Protein AF-A0A972PLN1-F1 (afdb_monomer_lite)

Structure (mmCIF, N/CA/C/O backbone):
data_AF-A0A972PLN1-F1
#
_entry.id   AF-A0A972PLN1-F1
#
loop_
_atom_site.group_PDB
_atom_site.id
_atom_site.type_symbol
_atom_site.label_atom_id
_atom_site.label_alt_id
_atom_site.label_comp_id
_atom_site.label_asym_id
_atom_site.label_entity_id
_atom_site.label_seq_id
_atom_site.pdbx_PDB_ins_code
_atom_site.Cartn_x
_atom_site.Cartn_y
_atom_site.Cartn_z
_atom_site.occupancy
_atom_site.B_iso_or_equiv
_atom_site.auth_seq_id
_atom_site.auth_comp_id
_atom_site.auth_asym_id
_atom_site.auth_atom_id
_atom_site.pdbx_PDB_model_num
ATOM 1 N N . MET A 1 1 ? 9.142 9.953 15.931 1.00 60.66 1 MET A N 1
ATOM 2 C CA . MET A 1 1 ? 8.306 10.227 14.741 1.00 60.66 1 MET A CA 1
ATOM 3 C C . MET A 1 1 ? 6.882 9.814 15.073 1.00 60.66 1 MET A C 1
ATOM 5 O O . MET A 1 1 ? 6.726 8.744 15.651 1.00 60.66 1 MET A O 1
ATOM 9 N N . ASN A 1 2 ? 5.871 10.650 14.821 1.00 83.94 2 ASN A N 1
ATOM 10 C CA . ASN A 1 2 ? 4.479 10.270 15.089 1.00 83.94 2 ASN A CA 1
ATOM 11 C C . ASN A 1 2 ? 4.024 9.230 14.042 1.00 83.94 2 ASN A C 1
ATOM 13 O O . ASN A 1 2 ? 4.491 9.240 12.906 1.00 83.94 2 ASN A O 1
ATOM 17 N N . ILE A 1 3 ? 3.107 8.338 14.412 1.00 80.81 3 ILE A N 1
ATOM 18 C CA . ILE A 1 3 ? 2.498 7.304 13.563 1.00 80.81 3 ILE A CA 1
ATOM 19 C C . ILE A 1 3 ? 1.944 7.890 12.254 1.00 80.81 3 ILE A C 1
ATOM 21 O O . ILE A 1 3 ? 2.052 7.278 11.190 1.00 80.81 3 ILE A O 1
ATOM 25 N N . LYS A 1 4 ? 1.354 9.092 12.313 1.00 86.94 4 LYS A N 1
ATOM 26 C CA . LYS A 1 4 ? 0.901 9.813 11.113 1.00 86.94 4 LYS A CA 1
ATOM 27 C C . LYS A 1 4 ? 2.066 10.090 10.159 1.00 86.94 4 LYS A C 1
ATOM 29 O O . LYS A 1 4 ? 1.945 9.826 8.965 1.00 86.94 4 LYS A O 1
ATOM 34 N N . ASP A 1 5 ? 3.183 10.575 10.689 1.00 90.56 5 ASP A N 1
ATOM 35 C CA . ASP A 1 5 ? 4.362 10.909 9.895 1.00 90.56 5 ASP A CA 1
ATOM 36 C C . ASP A 1 5 ? 4.995 9.649 9.295 1.00 90.56 5 ASP A C 1
ATOM 38 O O . ASP A 1 5 ? 5.403 9.680 8.137 1.00 90.56 5 ASP A O 1
ATOM 42 N N . ASP A 1 6 ? 5.038 8.531 10.036 1.00 91.38 6 ASP A N 1
ATOM 43 C CA . ASP A 1 6 ? 5.577 7.244 9.549 1.00 91.38 6 ASP A CA 1
ATOM 44 C C . ASP A 1 6 ? 4.800 6.731 8.329 1.00 91.38 6 ASP A C 1
ATOM 46 O O . ASP A 1 6 ? 5.397 6.423 7.295 1.00 91.38 6 ASP A O 1
ATOM 50 N N . LYS A 1 7 ? 3.463 6.738 8.389 1.00 93.94 7 LYS A N 1
ATOM 51 C CA . LYS A 1 7 ? 2.614 6.350 7.249 1.00 93.94 7 LYS A CA 1
ATOM 52 C C . LYS A 1 7 ? 2.837 7.250 6.031 1.00 93.94 7 LYS A C 1
ATOM 54 O O . LYS A 1 7 ? 2.971 6.751 4.913 1.00 93.94 7 LYS A O 1
ATOM 59 N N . ILE A 1 8 ? 2.930 8.566 6.244 1.00 96.50 8 ILE A N 1
ATOM 60 C CA . ILE A 1 8 ? 3.207 9.538 5.174 1.00 96.50 8 ILE A CA 1
ATOM 61 C C . ILE A 1 8 ? 4.607 9.335 4.580 1.00 96.50 8 ILE A C 1
ATOM 63 O O . ILE A 1 8 ? 4.802 9.458 3.371 1.00 96.50 8 ILE A O 1
ATOM 67 N N . HIS A 1 9 ? 5.595 9.007 5.401 1.00 95.88 9 HIS A N 1
ATOM 68 C CA . HIS A 1 9 ? 6.939 8.719 4.921 1.00 95.88 9 HIS A CA 1
ATOM 69 C C . HIS A 1 9 ? 6.972 7.450 4.056 1.00 95.88 9 HIS A C 1
ATOM 71 O O . HIS A 1 9 ? 7.515 7.475 2.952 1.00 95.88 9 HIS A O 1
ATOM 77 N N . ARG A 1 10 ? 6.310 6.372 4.495 1.00 96.44 10 ARG A N 1
ATOM 78 C CA . ARG A 1 10 ? 6.195 5.121 3.725 1.00 96.44 10 ARG A CA 1
ATOM 79 C C . ARG A 1 10 ? 5.506 5.323 2.381 1.00 96.44 10 ARG A C 1
ATOM 81 O O . ARG A 1 10 ? 6.021 4.850 1.372 1.00 96.44 10 ARG A O 1
ATOM 88 N N . ILE A 1 11 ? 4.383 6.047 2.343 1.00 97.69 11 ILE A N 1
ATOM 89 C CA . ILE A 1 11 ? 3.676 6.277 1.075 1.00 97.69 11 ILE A CA 1
ATOM 90 C C . ILE A 1 11 ? 4.497 7.144 0.112 1.00 97.69 11 ILE A C 1
ATOM 92 O O . ILE A 1 11 ? 4.474 6.898 -1.090 1.00 97.69 11 ILE A O 1
ATOM 96 N N . LYS A 1 12 ? 5.291 8.102 0.616 1.00 97.94 12 LYS A N 1
ATOM 97 C CA . LYS A 1 12 ? 6.226 8.877 -0.219 1.00 97.9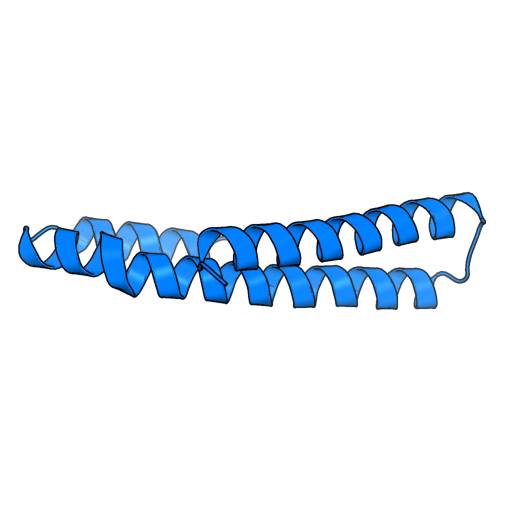4 12 LYS A CA 1
ATOM 98 C C . LYS A 1 12 ? 7.297 7.993 -0.860 1.00 97.94 12 LYS A C 1
ATOM 100 O O . LYS A 1 12 ? 7.599 8.181 -2.034 1.00 97.94 12 LYS A O 1
ATOM 105 N N . ILE A 1 13 ? 7.833 7.019 -0.122 1.00 97.25 13 ILE A N 1
ATOM 106 C CA . ILE A 1 13 ? 8.777 6.035 -0.673 1.00 97.25 13 ILE A CA 1
ATOM 107 C C . ILE A 1 13 ? 8.093 5.209 -1.766 1.00 97.25 13 ILE A C 1
ATOM 109 O O . ILE A 1 13 ? 8.603 5.131 -2.879 1.00 97.25 13 ILE A O 1
ATOM 113 N N . ILE A 1 14 ? 6.912 4.651 -1.477 1.00 98.44 14 ILE A N 1
ATOM 114 C CA . ILE A 1 14 ? 6.132 3.855 -2.439 1.00 98.44 14 ILE A CA 1
ATOM 115 C C . ILE A 1 14 ? 5.871 4.650 -3.723 1.00 98.44 14 ILE A C 1
ATOM 117 O O . ILE A 1 14 ? 6.093 4.130 -4.813 1.00 98.44 14 ILE A O 1
ATOM 121 N N . LYS A 1 15 ? 5.477 5.922 -3.600 1.00 98.50 15 LYS A N 1
ATOM 122 C CA . LYS A 1 15 ? 5.284 6.823 -4.740 1.00 98.50 15 LYS A CA 1
ATOM 123 C C . LYS A 1 15 ? 6.546 6.925 -5.605 1.00 98.50 15 LYS A C 1
ATOM 125 O O . LYS A 1 15 ? 6.449 6.755 -6.814 1.00 98.50 15 LYS A O 1
ATOM 130 N N . GLY A 1 16 ? 7.719 7.118 -5.001 1.00 98.38 16 GLY A N 1
ATOM 131 C CA . GLY A 1 16 ? 8.984 7.166 -5.742 1.00 98.38 16 GLY A CA 1
ATOM 132 C C . GLY A 1 16 ? 9.311 5.8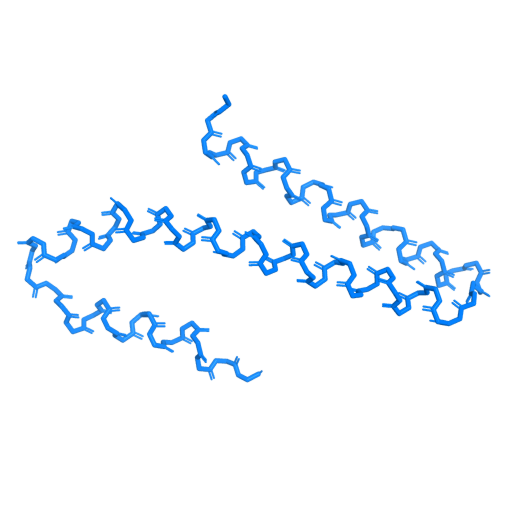62 -6.483 1.00 98.38 16 GLY A C 1
ATOM 133 O O . GLY A 1 16 ? 9.847 5.900 -7.589 1.00 98.38 16 GLY A O 1
ATOM 134 N N . HIS A 1 17 ? 8.945 4.703 -5.922 1.00 98.25 17 HIS A N 1
ATOM 135 C CA . HIS A 1 17 ? 9.079 3.420 -6.620 1.00 98.25 17 HIS A CA 1
ATOM 136 C C . HIS A 1 17 ? 8.129 3.303 -7.820 1.00 98.25 17 HIS A C 1
ATOM 138 O O . HIS A 1 17 ? 8.542 2.790 -8.857 1.00 98.25 17 HIS A O 1
ATOM 144 N N . VAL A 1 18 ? 6.891 3.791 -7.703 1.00 98.62 18 VAL A N 1
ATOM 145 C CA . VAL A 1 18 ? 5.925 3.812 -8.816 1.00 98.62 18 VAL A CA 1
ATOM 146 C C . VAL A 1 18 ? 6.401 4.740 -9.936 1.00 98.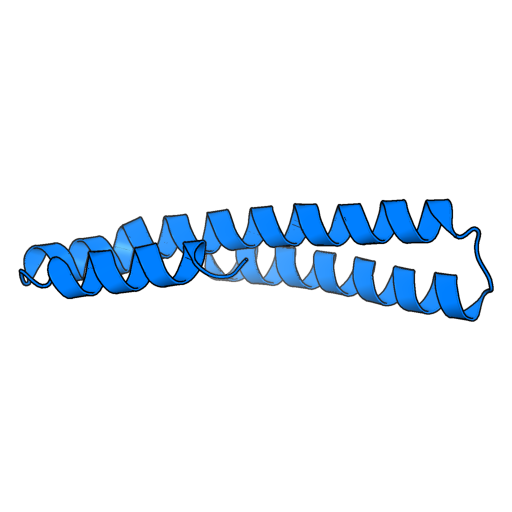62 18 VAL A C 1
ATOM 148 O O . VAL A 1 18 ? 6.421 4.329 -11.091 1.00 98.62 18 VAL A O 1
ATOM 151 N N . GLU A 1 19 ? 6.881 5.939 -9.601 1.00 98.69 19 GLU A N 1
ATOM 152 C CA . GLU A 1 19 ? 7.481 6.867 -10.575 1.00 98.69 19 GLU A CA 1
ATOM 153 C C . GLU A 1 19 ? 8.719 6.263 -11.259 1.00 98.69 19 GLU A C 1
ATOM 155 O O . GLU A 1 19 ? 8.996 6.542 -12.423 1.00 98.69 19 GLU A O 1
ATOM 160 N N . ALA A 1 20 ? 9.489 5.428 -10.553 1.00 98.38 20 ALA A N 1
ATOM 161 C CA . ALA A 1 20 ? 10.606 4.708 -11.157 1.00 98.38 20 ALA A CA 1
ATOM 162 C C . ALA A 1 20 ? 10.135 3.655 -12.171 1.00 98.38 20 ALA A C 1
ATOM 164 O O . ALA A 1 20 ? 10.724 3.565 -13.241 1.00 98.38 20 ALA A O 1
ATOM 165 N N . ILE A 1 21 ? 9.069 2.905 -11.870 1.00 98.62 21 ILE A N 1
ATOM 166 C CA . ILE A 1 21 ? 8.472 1.942 -12.812 1.00 98.62 21 ILE 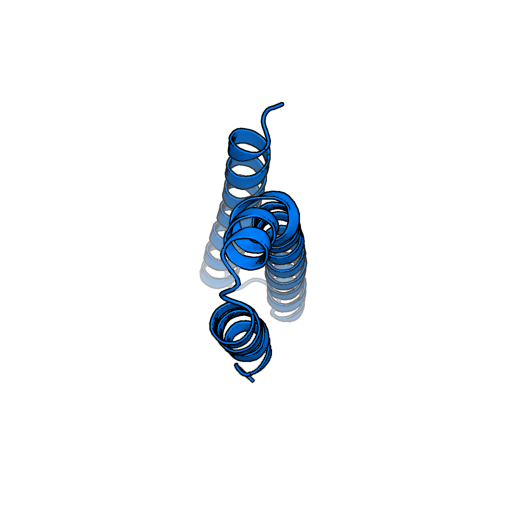A CA 1
ATOM 167 C C . ILE A 1 21 ? 8.001 2.651 -14.082 1.00 98.62 21 ILE A C 1
ATOM 169 O O . ILE A 1 21 ? 8.276 2.174 -15.178 1.00 98.62 21 ILE A O 1
ATOM 173 N N . GLU A 1 22 ? 7.329 3.795 -13.940 1.00 98.75 22 GLU A N 1
ATOM 174 C CA . GLU A 1 22 ? 6.879 4.607 -15.075 1.00 98.75 22 GLU A CA 1
ATOM 175 C C . GLU A 1 22 ? 8.048 4.998 -15.991 1.00 98.75 22 GLU A C 1
ATOM 177 O O . GLU A 1 22 ? 7.979 4.774 -17.199 1.00 98.75 22 GLU A O 1
ATOM 182 N N . ARG A 1 23 ? 9.156 5.492 -15.419 1.00 98.69 23 ARG A N 1
ATOM 183 C CA . ARG A 1 23 ? 10.374 5.802 -16.187 1.00 98.69 23 ARG A CA 1
ATOM 184 C C . ARG A 1 23 ? 10.976 4.569 -16.855 1.00 98.69 23 ARG A C 1
ATOM 186 O O . ARG A 1 23 ? 11.291 4.627 -18.034 1.00 98.69 23 ARG A O 1
ATOM 193 N N . MET A 1 24 ? 11.085 3.451 -16.136 1.00 98.69 24 MET A N 1
ATOM 194 C CA . MET A 1 24 ? 11.618 2.200 -16.691 1.00 98.69 24 MET A CA 1
ATOM 195 C C . MET A 1 24 ? 10.813 1.7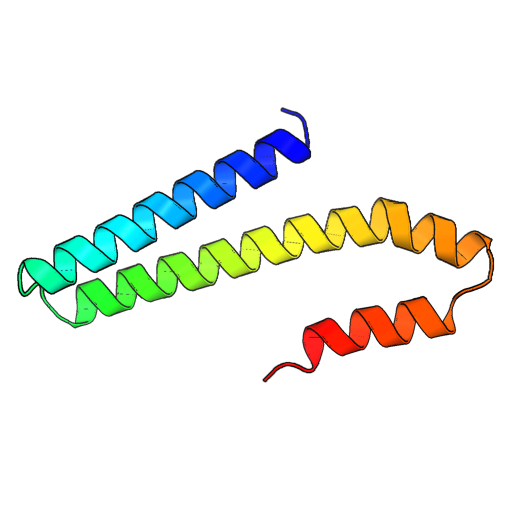19 -17.903 1.00 98.69 24 MET A C 1
ATOM 197 O O . MET A 1 24 ? 11.394 1.226 -18.862 1.00 98.69 24 MET A O 1
ATOM 201 N N . ILE A 1 25 ? 9.487 1.873 -17.875 1.00 98.69 25 ILE A N 1
ATOM 202 C CA . ILE A 1 25 ? 8.627 1.550 -19.020 1.00 98.69 25 ILE A CA 1
ATOM 203 C C . ILE A 1 25 ? 8.886 2.522 -20.177 1.00 98.69 25 ILE A C 1
ATOM 205 O O . ILE A 1 25 ? 9.027 2.083 -21.312 1.00 98.69 25 ILE A O 1
ATOM 209 N N . ALA A 1 26 ? 8.963 3.827 -19.900 1.00 98.62 26 ALA A N 1
ATOM 210 C CA . ALA A 1 26 ? 9.209 4.846 -20.923 1.00 98.62 26 ALA A CA 1
ATOM 211 C C . ALA A 1 26 ? 10.588 4.718 -21.600 1.00 98.62 26 ALA A C 1
ATOM 213 O O . ALA A 1 26 ? 10.757 5.156 -22.735 1.00 98.62 26 ALA A O 1
ATOM 214 N N . GLU A 1 27 ? 11.561 4.134 -20.903 1.00 98.44 27 GLU A N 1
ATOM 215 C CA . GLU A 1 27 ? 12.934 3.907 -21.369 1.00 98.44 27 GLU A CA 1
ATOM 216 C C . GLU A 1 27 ? 13.151 2.496 -21.956 1.00 98.44 27 GLU A C 1
ATOM 218 O O . GLU A 1 27 ? 14.296 2.108 -22.185 1.00 98.44 27 GLU A O 1
ATOM 223 N N . ASP A 1 28 ? 12.083 1.715 -22.179 1.00 98.00 28 ASP A N 1
ATOM 224 C CA . ASP A 1 28 ? 12.137 0.329 -22.678 1.00 98.00 28 ASP A CA 1
ATOM 225 C C . ASP A 1 28 ? 13.089 -0.580 -21.862 1.00 98.00 28 ASP A C 1
ATOM 227 O O . ASP A 1 28 ? 13.804 -1.437 -22.395 1.00 98.00 28 ASP A O 1
ATOM 231 N N . ALA A 1 29 ? 13.113 -0.399 -20.536 1.00 98.56 29 ALA A N 1
ATOM 232 C CA . ALA A 1 29 ? 13.953 -1.184 -19.638 1.00 98.56 29 ALA A CA 1
ATOM 233 C C . ALA A 1 29 ? 13.571 -2.676 -19.635 1.00 98.56 29 ALA A C 1
ATOM 235 O O . ALA A 1 29 ? 12.448 -3.078 -19.951 1.00 98.56 29 ALA A O 1
ATOM 236 N N . TYR A 1 30 ? 14.512 -3.521 -19.206 1.00 98.62 30 TYR A N 1
ATOM 237 C CA . TYR A 1 30 ? 14.323 -4.967 -19.194 1.00 98.62 30 TYR A CA 1
ATOM 238 C C . TYR A 1 30 ? 13.113 -5.387 -18.345 1.00 98.62 30 TYR A C 1
ATOM 240 O O . TYR A 1 30 ? 12.990 -5.041 -17.167 1.00 98.62 30 TYR A O 1
ATOM 248 N N . CYS A 1 31 ? 12.218 -6.182 -18.938 1.00 98.50 31 CYS A N 1
ATOM 249 C CA . CYS A 1 31 ? 10.908 -6.477 -18.358 1.00 98.50 31 CYS A CA 1
ATOM 250 C C . CYS A 1 31 ? 10.983 -7.121 -16.965 1.00 98.50 31 CYS A C 1
ATOM 252 O O . CYS A 1 31 ? 10.146 -6.839 -16.110 1.00 98.50 31 CYS A O 1
ATOM 254 N N . ILE A 1 32 ? 11.980 -7.974 -16.710 1.00 98.44 32 ILE A N 1
ATOM 255 C CA . ILE A 1 32 ? 12.133 -8.640 -15.407 1.00 98.44 32 ILE A CA 1
ATOM 256 C C . ILE A 1 32 ? 12.506 -7.639 -14.308 1.00 98.44 32 ILE A C 1
ATOM 258 O O . ILE A 1 32 ? 12.031 -7.776 -13.180 1.00 98.44 32 ILE A O 1
ATOM 262 N N . ASP A 1 33 ? 13.270 -6.595 -14.627 1.00 98.50 33 ASP A N 1
ATOM 263 C CA . ASP A 1 33 ? 13.627 -5.561 -13.653 1.00 98.50 33 ASP A CA 1
ATOM 264 C C . ASP A 1 33 ? 12.406 -4.712 -13.282 1.00 98.50 33 ASP A C 1
ATOM 266 O O . ASP A 1 33 ? 12.188 -4.412 -12.106 1.00 98.50 33 ASP A O 1
ATOM 270 N N . ILE A 1 34 ? 11.546 -4.410 -14.261 1.00 98.62 34 ILE A N 1
ATOM 271 C CA . ILE A 1 34 ? 10.251 -3.753 -14.025 1.00 98.62 34 ILE A CA 1
ATOM 272 C C . ILE A 1 34 ? 9.376 -4.616 -13.104 1.00 98.62 34 ILE A C 1
ATOM 274 O O . ILE A 1 34 ? 8.777 -4.108 -12.150 1.00 98.62 34 ILE A O 1
ATOM 278 N N . VAL A 1 35 ? 9.327 -5.932 -13.342 1.00 98.56 35 VAL A N 1
ATOM 279 C CA . VAL A 1 35 ? 8.580 -6.873 -12.492 1.00 98.56 35 VAL A CA 1
ATOM 280 C C . VAL A 1 35 ? 9.139 -6.896 -11.070 1.00 98.56 35 VAL A C 1
ATOM 282 O O . VAL A 1 35 ? 8.361 -6.811 -10.118 1.00 98.56 35 VAL A O 1
ATOM 285 N N . HIS A 1 36 ? 10.459 -6.953 -10.890 1.00 98.56 36 HIS A N 1
ATOM 286 C CA . HIS A 1 36 ? 11.073 -6.891 -9.560 1.00 98.56 36 HIS A CA 1
ATOM 287 C C . HIS A 1 36 ? 10.735 -5.588 -8.827 1.00 98.56 36 HIS A C 1
ATOM 289 O O . HIS A 1 36 ? 10.384 -5.616 -7.642 1.00 98.56 36 HIS A O 1
ATOM 295 N N . GLN A 1 37 ? 10.771 -4.455 -9.529 1.00 98.19 37 GLN A N 1
ATOM 296 C CA . GLN A 1 37 ? 10.415 -3.160 -8.955 1.00 98.19 37 GLN A CA 1
ATOM 297 C C . GLN A 1 37 ? 8.927 -3.092 -8.575 1.00 98.19 37 GLN A C 1
ATOM 299 O O . GLN A 1 37 ? 8.580 -2.618 -7.489 1.00 98.19 37 GLN A O 1
ATOM 304 N N . SER A 1 38 ? 8.042 -3.642 -9.409 1.00 98.44 38 SER A N 1
ATOM 305 C CA . SER A 1 38 ? 6.611 -3.781 -9.105 1.00 98.44 38 SER A CA 1
ATOM 306 C C . SER A 1 38 ? 6.368 -4.653 -7.868 1.00 98.44 38 SER A C 1
ATOM 308 O O . SER A 1 38 ? 5.615 -4.280 -6.964 1.00 98.44 38 SER A O 1
ATOM 310 N N . GLN A 1 39 ? 7.079 -5.775 -7.739 1.00 98.38 39 GLN A N 1
ATOM 311 C CA . GLN A 1 39 ? 7.011 -6.618 -6.541 1.00 98.38 39 GLN A CA 1
ATOM 312 C C . GLN A 1 39 ? 7.506 -5.888 -5.283 1.00 98.38 39 GLN A C 1
ATOM 314 O O . GLN A 1 39 ? 6.977 -6.115 -4.191 1.00 98.38 39 GLN A O 1
ATOM 319 N N . ALA A 1 40 ? 8.500 -5.003 -5.406 1.00 97.94 40 ALA A N 1
ATOM 320 C CA . ALA A 1 40 ? 8.948 -4.166 -4.294 1.00 97.94 40 ALA A CA 1
ATOM 321 C C . ALA A 1 40 ? 7.845 -3.195 -3.836 1.00 97.94 40 ALA A C 1
ATOM 323 O O . ALA A 1 40 ? 7.600 -3.082 -2.631 1.00 97.94 40 ALA A O 1
ATOM 324 N N . VAL A 1 41 ? 7.119 -2.577 -4.777 1.00 98.50 41 VAL A N 1
ATOM 325 C CA . VAL A 1 41 ? 5.941 -1.739 -4.485 1.00 98.50 41 VAL A CA 1
ATOM 326 C C . VAL A 1 41 ? 4.871 -2.536 -3.739 1.00 98.50 41 VAL A C 1
ATOM 328 O O . VAL A 1 41 ? 4.415 -2.100 -2.681 1.00 98.50 41 VAL A O 1
ATOM 331 N N . GLN A 1 42 ? 4.516 -3.728 -4.226 1.00 98.00 42 GLN A N 1
ATOM 332 C CA . GLN A 1 42 ? 3.511 -4.587 -3.582 1.00 98.00 42 GLN A CA 1
ATOM 333 C C . GLN A 1 42 ? 3.900 -4.955 -2.142 1.00 98.00 42 GLN A C 1
ATOM 335 O O . GLN A 1 42 ? 3.084 -4.863 -1.223 1.00 98.00 42 GLN A O 1
ATOM 340 N N . LYS A 1 43 ? 5.167 -5.326 -1.911 1.00 98.00 43 LYS A N 1
ATOM 341 C CA . LYS A 1 43 ? 5.681 -5.628 -0.562 1.00 98.00 43 LYS A CA 1
ATOM 342 C C . LYS A 1 43 ? 5.623 -4.406 0.357 1.00 98.00 43 LYS A C 1
ATOM 344 O O . LYS A 1 43 ? 5.287 -4.539 1.535 1.00 98.00 43 LYS A O 1
ATOM 349 N N . ALA A 1 44 ? 5.949 -3.225 -0.165 1.00 97.50 44 ALA A N 1
ATOM 350 C CA . ALA A 1 44 ? 5.905 -1.983 0.596 1.00 97.50 44 ALA A CA 1
ATOM 351 C C . ALA A 1 44 ? 4.466 -1.577 0.960 1.00 97.50 44 ALA A C 1
ATOM 353 O O . ALA A 1 44 ? 4.230 -1.199 2.109 1.00 97.50 44 ALA A O 1
ATOM 354 N N . LEU A 1 45 ? 3.511 -1.729 0.034 1.00 97.62 45 LEU A N 1
ATOM 355 C CA . LEU A 1 45 ? 2.078 -1.532 0.288 1.00 97.62 45 LEU A CA 1
ATOM 356 C C . LEU A 1 45 ? 1.573 -2.478 1.378 1.00 97.62 45 LEU A C 1
ATOM 358 O O . LEU A 1 45 ? 1.075 -2.010 2.396 1.00 97.62 45 LEU A O 1
ATOM 362 N N . LYS A 1 46 ? 1.854 -3.783 1.264 1.00 95.62 46 LYS A N 1
ATOM 363 C CA . LYS A 1 46 ? 1.467 -4.770 2.287 1.00 95.62 46 LYS A CA 1
ATOM 364 C C . LYS A 1 46 ? 1.992 -4.414 3.683 1.00 95.62 46 LYS A C 1
ATOM 366 O O . LYS A 1 46 ? 1.321 -4.633 4.690 1.00 95.62 46 LYS A O 1
ATOM 371 N N . LYS A 1 47 ? 3.206 -3.857 3.765 1.00 95.56 47 LYS A N 1
ATOM 372 C CA . LYS A 1 47 ? 3.782 -3.388 5.033 1.00 95.56 47 LYS A CA 1
ATOM 373 C C . LYS A 1 47 ? 3.079 -2.134 5.559 1.00 95.56 47 LYS A C 1
ATOM 375 O O . LYS A 1 47 ? 2.903 -2.015 6.769 1.00 95.56 47 LYS A O 1
ATOM 380 N N . LEU A 1 48 ? 2.701 -1.204 4.684 1.00 96.00 48 LEU A N 1
ATOM 381 C CA . LEU A 1 48 ? 1.919 -0.026 5.058 1.00 96.00 48 LEU A CA 1
ATOM 382 C C . LEU A 1 48 ? 0.530 -0.426 5.579 1.00 96.00 48 LEU A C 1
ATOM 384 O O . LEU A 1 48 ? 0.127 0.076 6.628 1.00 96.00 48 LEU A O 1
ATOM 388 N N . ASP A 1 49 ? -0.143 -1.364 4.912 1.00 94.56 49 ASP A N 1
ATOM 389 C CA . ASP A 1 49 ? -1.452 -1.882 5.325 1.00 94.56 49 ASP A CA 1
ATOM 390 C C . ASP A 1 49 ? -1.385 -2.487 6.728 1.00 94.56 49 ASP A C 1
ATOM 392 O O . ASP A 1 49 ? -2.195 -2.151 7.589 1.00 94.56 49 ASP A O 1
ATOM 396 N N . ALA A 1 50 ? -0.359 -3.299 7.008 1.00 92.94 50 ALA A N 1
ATOM 397 C CA . ALA A 1 50 ? -0.144 -3.872 8.336 1.00 92.94 50 ALA A CA 1
ATOM 398 C C . ALA A 1 50 ? -0.007 -2.792 9.424 1.00 92.94 50 ALA A C 1
ATOM 400 O O . ALA A 1 50 ? -0.626 -2.902 10.481 1.00 92.94 50 ALA A O 1
ATOM 401 N N . VAL A 1 51 ? 0.744 -1.717 9.154 1.00 93.44 51 VAL A N 1
ATOM 402 C CA . VAL A 1 51 ? 0.883 -0.585 10.087 1.00 93.44 51 VAL A CA 1
ATOM 403 C C . VAL A 1 51 ? -0.450 0.143 10.272 1.00 93.44 51 VAL A C 1
ATOM 405 O O . VAL A 1 51 ? -0.798 0.529 11.388 1.00 93.44 51 VAL A O 1
ATOM 408 N N . ILE A 1 52 ? -1.221 0.359 9.205 1.00 94.19 52 ILE A N 1
ATOM 409 C CA . ILE A 1 52 ? -2.541 1.000 9.296 1.00 94.19 52 ILE A CA 1
ATOM 410 C C . ILE A 1 52 ? -3.492 0.146 10.143 1.00 94.19 52 ILE A C 1
ATOM 412 O O . ILE A 1 52 ? -4.123 0.682 11.056 1.00 94.19 52 ILE A O 1
ATOM 416 N N . MET A 1 53 ? -3.532 -1.162 9.893 1.00 93.31 53 MET A N 1
ATOM 417 C CA . MET A 1 53 ? -4.389 -2.106 10.608 1.00 93.31 53 MET A CA 1
ATOM 418 C C . MET A 1 53 ? -4.014 -2.243 12.076 1.00 93.31 53 MET A C 1
ATOM 420 O O . MET A 1 53 ? -4.894 -2.199 12.930 1.00 93.31 53 MET A O 1
ATOM 424 N N . GLU A 1 54 ? -2.723 -2.332 12.399 1.00 92.44 54 GLU A N 1
ATOM 425 C CA . GLU A 1 54 ? -2.261 -2.354 13.789 1.00 92.44 54 GLU A CA 1
ATOM 426 C C . GLU A 1 54 ? -2.767 -1.126 14.560 1.00 92.44 54 GLU A C 1
ATOM 428 O O . GLU A 1 54 ? -3.259 -1.243 15.683 1.00 92.44 54 GLU A O 1
ATOM 433 N N . ASN A 1 55 ? -2.702 0.054 13.936 1.00 91.62 55 ASN A N 1
ATOM 434 C CA . ASN A 1 55 ? -3.197 1.284 14.546 1.00 91.62 55 ASN A CA 1
ATOM 435 C C . ASN A 1 55 ? -4.718 1.280 14.714 1.00 91.62 55 ASN A C 1
ATOM 437 O O . ASN A 1 55 ? -5.199 1.667 15.774 1.00 91.62 55 ASN A O 1
ATOM 441 N N . HIS A 1 56 ? -5.464 0.839 13.697 1.00 92.44 56 HIS A N 1
ATOM 442 C CA . HIS A 1 56 ? -6.923 0.723 13.761 1.00 92.44 56 HIS A CA 1
ATOM 443 C C . HIS A 1 56 ? -7.368 -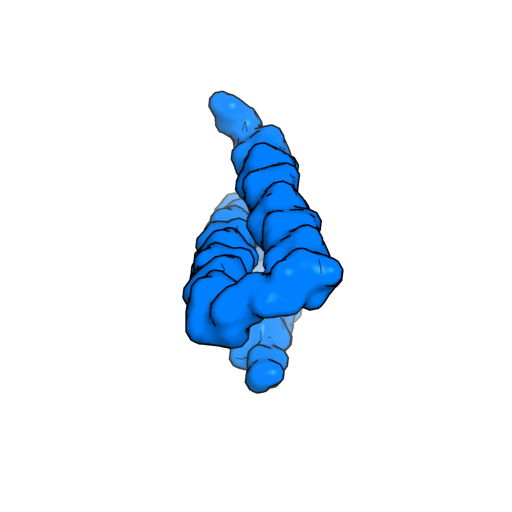0.233 14.879 1.00 92.44 56 HIS A C 1
ATOM 445 O O . HIS A 1 56 ? -8.264 0.098 15.656 1.00 92.44 56 HIS A O 1
ATOM 451 N N . ILE A 1 57 ? -6.691 -1.377 15.015 1.00 92.06 57 ILE A N 1
ATOM 452 C CA . ILE A 1 57 ? -6.971 -2.351 16.073 1.00 92.06 57 ILE A CA 1
ATOM 453 C C . ILE A 1 57 ? -6.691 -1.745 17.452 1.00 92.06 57 ILE A C 1
ATOM 455 O O . ILE A 1 57 ? -7.501 -1.882 18.362 1.00 92.06 57 ILE A O 1
ATOM 459 N N . LYS A 1 58 ? -5.567 -1.038 17.620 1.00 90.38 58 LYS A N 1
ATOM 460 C CA . LYS A 1 58 ? -5.179 -0.445 18.912 1.00 90.38 58 LYS A CA 1
ATOM 461 C C . LYS A 1 58 ? -6.052 0.731 19.362 1.00 90.38 58 LYS A C 1
ATOM 463 O O . LYS A 1 58 ? -6.026 1.047 20.548 1.00 90.38 58 LYS A O 1
ATOM 468 N N . SER A 1 59 ? -6.780 1.388 18.456 1.00 90.31 59 SER A N 1
ATOM 469 C CA . SER A 1 59 ? -7.635 2.538 18.784 1.00 90.31 59 SER A CA 1
ATOM 470 C C . SER A 1 59 ? -9.113 2.261 18.514 1.00 90.31 59 SER A C 1
ATOM 472 O O . SER A 1 59 ? -9.871 1.994 19.441 1.00 90.31 59 SER A O 1
ATOM 474 N N . CYS A 1 60 ? -9.526 2.299 17.250 1.00 91.88 60 CYS A N 1
ATOM 475 C CA . CYS A 1 60 ? -10.923 2.234 16.834 1.00 91.88 60 CYS A CA 1
ATOM 476 C C . CYS A 1 60 ? -11.609 0.947 17.297 1.00 91.88 60 CYS A C 1
ATOM 478 O O . CYS A 1 60 ? -12.718 1.008 17.819 1.00 91.88 60 CYS A O 1
ATOM 480 N N . VAL A 1 61 ? -10.946 -0.203 17.144 1.00 91.62 61 VAL A N 1
ATOM 481 C CA . VAL A 1 61 ? -11.512 -1.499 17.550 1.00 91.62 61 VAL A CA 1
ATOM 482 C C . VAL A 1 61 ? -11.648 -1.597 19.066 1.00 91.62 61 VAL A C 1
ATOM 484 O O . VAL A 1 61 ? -12.676 -2.060 19.548 1.00 91.62 61 VAL A O 1
ATOM 487 N N . VAL A 1 62 ? -10.648 -1.143 19.828 1.00 91.94 62 VAL A N 1
ATOM 488 C CA . VAL A 1 62 ? -10.703 -1.164 21.300 1.00 91.94 62 VAL A CA 1
ATOM 489 C C . VAL A 1 62 ? -11.866 -0.318 21.821 1.00 91.94 62 VAL A C 1
ATOM 491 O O . VAL A 1 62 ? -12.577 -0.770 22.717 1.00 91.94 62 VAL A O 1
ATOM 494 N N . GLU A 1 63 ? -12.098 0.868 21.253 1.00 92.00 63 GLU A N 1
ATOM 495 C CA . GLU A 1 63 ? -13.233 1.709 21.655 1.00 92.00 63 GLU A CA 1
ATOM 496 C C . GLU A 1 63 ? -14.578 1.094 21.240 1.00 92.00 63 GLU A C 1
ATOM 498 O O . GLU A 1 63 ? -15.458 0.927 22.082 1.00 92.00 63 GLU A O 1
ATOM 503 N N . GLN A 1 64 ? -14.722 0.635 19.991 1.00 91.00 64 GLN A N 1
ATOM 504 C CA . GLN A 1 64 ? -15.959 -0.019 19.537 1.00 91.00 64 GLN A CA 1
ATOM 505 C C . GLN A 1 64 ? -16.285 -1.294 20.334 1.00 91.00 64 GLN A C 1
ATOM 507 O O . GLN A 1 64 ? -17.454 -1.592 20.586 1.00 91.00 64 GLN A O 1
ATOM 512 N N . ALA A 1 65 ? -15.268 -2.048 20.759 1.00 91.44 65 ALA A N 1
ATOM 513 C CA . ALA A 1 65 ? -15.449 -3.234 21.591 1.00 91.44 65 ALA A CA 1
ATOM 514 C C . ALA A 1 65 ? -16.011 -2.876 22.976 1.00 91.44 65 ALA A C 1
ATOM 516 O O . ALA A 1 65 ? -16.883 -3.581 23.483 1.00 91.44 65 ALA A O 1
ATOM 517 N N . ARG A 1 66 ? -15.568 -1.760 23.574 1.00 92.12 66 ARG A N 1
ATOM 518 C CA . ARG A 1 66 ? -16.124 -1.260 24.846 1.00 92.12 66 ARG A CA 1
ATOM 519 C C . ARG A 1 66 ? -17.585 -0.835 24.717 1.00 92.12 66 ARG A C 1
ATOM 521 O O . ARG A 1 66 ? -18.340 -0.979 25.671 1.00 92.12 66 ARG A O 1
ATOM 528 N N . GLU A 1 67 ? -17.980 -0.357 23.543 1.00 94.00 67 GLU A N 1
ATOM 529 C CA . GLU A 1 67 ? -19.361 0.021 23.219 1.00 94.00 67 GLU A CA 1
ATOM 530 C C . GLU A 1 67 ? -20.261 -1.183 22.870 1.00 94.00 67 GLU A C 1
ATOM 532 O O . GLU A 1 67 ? -21.452 -1.009 22.625 1.00 94.00 67 GLU A O 1
ATOM 537 N N . GLY A 1 68 ? -19.721 -2.409 22.846 1.00 93.50 68 GLY A N 1
ATOM 538 C CA . GLY A 1 68 ? -20.477 -3.625 22.525 1.00 93.50 68 GLY A CA 1
ATOM 539 C C . GLY A 1 68 ? -20.696 -3.866 21.026 1.00 93.50 68 GLY A C 1
ATOM 540 O O . GLY A 1 68 ? -21.442 -4.771 20.653 1.00 93.50 68 GLY A O 1
ATOM 541 N N . ASN A 1 69 ? -20.022 -3.115 20.150 1.00 92.69 69 ASN A N 1
ATOM 542 C CA . ASN A 1 69 ? -20.208 -3.150 18.693 1.00 92.69 69 ASN A CA 1
ATOM 543 C C . ASN A 1 69 ? -19.455 -4.306 17.996 1.00 92.69 69 ASN A C 1
ATOM 545 O O . ASN A 1 69 ? -18.926 -4.150 16.895 1.00 92.69 69 ASN A O 1
ATOM 549 N N . PHE A 1 70 ? -19.397 -5.488 18.616 1.00 91.19 70 PHE A N 1
ATOM 550 C CA . PHE A 1 70 ? -18.540 -6.595 18.170 1.00 91.19 70 PHE A CA 1
ATOM 551 C C . PHE A 1 70 ? -18.843 -7.100 16.755 1.00 91.19 70 PHE A C 1
ATOM 553 O O . PHE A 1 70 ? -17.911 -7.364 16.001 1.00 91.19 70 PHE A O 1
ATOM 560 N N . GLN A 1 71 ? -20.119 -7.203 16.368 1.00 91.75 71 GLN A N 1
ATOM 561 C CA . GLN A 1 71 ? -20.483 -7.705 15.037 1.00 91.75 71 GLN A CA 1
ATOM 562 C C . GLN A 1 71 ? -19.942 -6.799 13.926 1.00 91.75 71 GLN A C 1
ATOM 564 O O . GLN A 1 71 ? -19.347 -7.277 12.967 1.00 91.75 71 GLN A O 1
ATOM 569 N N . LYS A 1 72 ? -20.062 -5.479 14.107 1.00 90.31 72 LYS A N 1
ATOM 570 C CA . LYS A 1 72 ? -19.572 -4.488 13.147 1.00 90.31 72 LYS A CA 1
ATOM 571 C C . LYS A 1 72 ? -18.056 -4.573 12.961 1.00 90.31 72 LYS A C 1
ATOM 573 O O . LYS A 1 72 ? -17.582 -4.508 11.833 1.00 90.31 72 LYS A O 1
ATOM 578 N N . ILE A 1 73 ? -17.316 -4.760 14.056 1.00 92.00 73 ILE A N 1
ATOM 579 C CA . ILE A 1 73 ? -15.859 -4.949 14.030 1.00 92.00 73 ILE A CA 1
ATOM 580 C C . ILE A 1 73 ? -15.497 -6.195 13.212 1.00 92.00 73 ILE A C 1
ATOM 582 O O . ILE A 1 73 ? -14.601 -6.144 12.373 1.00 92.00 73 ILE A O 1
ATOM 586 N N . VAL A 1 74 ? -16.183 -7.318 13.452 1.00 90.62 74 VAL A N 1
ATOM 587 C CA . VAL A 1 74 ? -15.928 -8.576 12.734 1.00 90.62 74 VAL A CA 1
ATOM 588 C C . VAL A 1 74 ? -16.204 -8.412 11.240 1.00 90.62 74 VAL A C 1
ATOM 590 O O . VAL A 1 74 ? -15.356 -8.785 10.429 1.00 90.62 74 VAL A O 1
ATOM 593 N N . ASP A 1 75 ? -17.337 -7.811 10.881 1.00 91.75 75 ASP A N 1
ATOM 594 C CA . ASP A 1 75 ? -17.717 -7.586 9.484 1.00 91.75 75 ASP A CA 1
ATOM 595 C C . ASP A 1 75 ? -16.715 -6.659 8.767 1.00 91.75 75 ASP A C 1
ATOM 597 O O . ASP A 1 75 ? -16.302 -6.945 7.641 1.00 91.75 75 ASP A O 1
ATOM 601 N N . GLU A 1 76 ? -16.266 -5.586 9.432 1.00 90.62 76 GLU A N 1
ATOM 602 C CA . GLU A 1 76 ? -15.250 -4.657 8.916 1.00 90.62 76 GLU A CA 1
ATOM 603 C C . GLU A 1 76 ? -13.914 -5.368 8.654 1.00 90.62 76 GLU A C 1
ATOM 605 O O . GLU A 1 76 ? -13.365 -5.279 7.553 1.00 90.62 76 GLU A O 1
ATOM 610 N N . LEU A 1 77 ? -13.404 -6.121 9.636 1.00 90.38 77 LEU A N 1
ATOM 611 C CA . LEU A 1 77 ? -12.120 -6.816 9.513 1.00 90.38 77 LEU A CA 1
ATOM 612 C C . LEU A 1 77 ? -12.164 -7.928 8.459 1.00 90.38 77 LEU A C 1
ATOM 614 O O . LEU A 1 77 ? -11.223 -8.057 7.674 1.00 90.38 77 LEU A O 1
ATOM 618 N N . LEU A 1 78 ? -13.247 -8.707 8.394 1.00 89.75 78 LEU A N 1
ATOM 619 C CA . LEU A 1 78 ? -13.416 -9.734 7.361 1.00 89.75 78 LEU A CA 1
ATOM 620 C C . LEU A 1 78 ? -13.515 -9.122 5.958 1.00 89.75 78 LEU A C 1
ATOM 622 O O . LEU A 1 78 ? -12.968 -9.693 5.010 1.00 89.75 78 LEU A O 1
ATOM 626 N N . GLY A 1 79 ? -14.144 -7.952 5.817 1.00 89.00 79 GLY A N 1
ATOM 627 C CA . GLY A 1 79 ? -14.252 -7.244 4.540 1.00 89.00 79 GLY A CA 1
ATOM 628 C C . GLY A 1 79 ? -12.894 -6.913 3.912 1.00 89.00 79 GLY A C 1
ATOM 629 O O . GLY A 1 79 ? -12.729 -7.049 2.699 1.00 89.00 79 GLY A O 1
ATOM 630 N N . ILE A 1 80 ? -11.896 -6.568 4.730 1.00 85.69 80 ILE A N 1
ATOM 631 C CA . ILE A 1 80 ? -10.543 -6.214 4.267 1.00 85.69 80 ILE A CA 1
ATOM 632 C C . ILE A 1 80 ? -9.806 -7.431 3.690 1.00 85.69 80 ILE A C 1
ATOM 634 O O . ILE A 1 80 ? -9.106 -7.310 2.687 1.00 85.69 80 ILE A O 1
ATOM 638 N N . TYR A 1 81 ? -9.983 -8.616 4.282 1.00 77.81 81 TYR A N 1
ATOM 639 C CA . TYR A 1 81 ? -9.321 -9.848 3.825 1.00 77.81 81 TYR A CA 1
ATOM 640 C C . TYR A 1 81 ? -10.094 -10.607 2.737 1.00 77.81 81 TYR A C 1
ATOM 642 O O . TYR A 1 81 ? -9.585 -11.592 2.203 1.00 77.81 81 TYR A O 1
ATOM 650 N N . SER A 1 82 ? -11.306 -10.163 2.396 1.00 74.25 82 SER A N 1
ATOM 651 C CA . SER A 1 82 ? -12.169 -10.820 1.404 1.00 74.25 82 SER A CA 1
ATOM 652 C C . SER A 1 82 ? -11.976 -10.311 -0.029 1.00 74.25 82 SER A C 1
ATOM 654 O O . SER A 1 82 ? -12.533 -10.893 -0.961 1.00 74.25 82 SER A O 1
ATOM 656 N N . TYR A 1 83 ? -11.183 -9.257 -0.238 1.00 52.72 83 TYR A N 1
ATOM 657 C CA . TYR A 1 83 ? -10.805 -8.822 -1.582 1.00 52.72 83 TYR A CA 1
ATOM 658 C C . TYR A 1 83 ? -9.670 -9.717 -2.103 1.00 52.72 83 TYR A C 1
ATOM 660 O O . TYR A 1 83 ? -8.529 -9.610 -1.656 1.00 52.72 83 TYR A O 1
ATOM 668 N N . LYS A 1 84 ? -10.035 -10.655 -2.988 1.00 45.88 84 LYS A N 1
ATOM 669 C CA . LYS A 1 84 ? -9.105 -11.511 -3.744 1.00 45.88 84 LYS A CA 1
ATOM 670 C C . LYS A 1 84 ? -8.161 -10.699 -4.622 1.00 45.88 84 LYS A C 1
ATOM 672 O O . LYS A 1 84 ? -8.644 -9.723 -5.238 1.00 45.88 84 LYS A O 1
#

Foldseek 3Di:
DDLVVVLVVLVVVLVVLVVVLVVCVVVVHDPVVSVVSVVVSVVSVVVSVVSVVVVCCVPVVVVCVVVVVVVVVVVVVVVVVPPD

Radius of gyration: 17.46 Å; chains: 1; bounding box: 35×22×48 Å

Sequence (84 aa):
MNIKDDKIHRIKIIKGHVEAIERMIAEDAYCIDIVHQSQAVQKALKKLDAVIMENHIKSCVVEQAREGNFQKIVDELLGIYSYK

pLDDT: mean 92.73, std 9.09, range [45.88, 98.75]

Secondary structure (DSSP, 8-state):
--HHHHHHHHHHHHHHHHHHHHHHHHTT--HHHHHHHHHHHHHHHHHHHHHHHHHHIIIIIHHHHHTT-HHHHHHHHHHHHT--